Protein AF-A0A0W0Y9K9-F1 (afdb_monomer)

Structure (mmCIF, N/CA/C/O backbone):
data_AF-A0A0W0Y9K9-F1
#
_entry.id   AF-A0A0W0Y9K9-F1
#
loop_
_atom_site.group_PDB
_atom_site.id
_atom_site.type_symbol
_atom_site.label_atom_id
_atom_site.label_alt_id
_atom_site.label_comp_id
_atom_site.label_asym_id
_atom_site.label_entity_id
_atom_site.label_seq_id
_atom_site.pdbx_PDB_ins_code
_atom_site.Cartn_x
_atom_site.Cartn_y
_atom_site.Cartn_z
_atom_site.occupancy
_atom_site.B_iso_or_equiv
_atom_site.auth_seq_id
_atom_site.auth_comp_id
_atom_site.auth_asym_id
_atom_site.auth_atom_id
_atom_site.pdbx_PDB_model_num
ATOM 1 N N . MET A 1 1 ? 32.048 -87.822 27.749 1.00 38.72 1 MET A N 1
ATOM 2 C CA . MET A 1 1 ? 33.434 -87.738 27.242 1.00 38.72 1 MET A CA 1
ATOM 3 C C . MET A 1 1 ? 33.464 -86.692 26.144 1.00 38.72 1 MET A C 1
ATOM 5 O O . MET A 1 1 ? 32.576 -86.688 25.305 1.00 38.72 1 MET A O 1
ATOM 9 N N . ILE A 1 2 ? 34.397 -85.754 26.262 1.00 40.88 2 ILE A N 1
ATOM 10 C CA . ILE A 1 2 ? 34.565 -84.549 25.441 1.00 40.88 2 ILE A CA 1
ATOM 11 C C . ILE A 1 2 ? 34.912 -84.936 23.997 1.00 40.88 2 ILE A C 1
ATOM 13 O O . ILE A 1 2 ? 35.761 -85.800 23.809 1.00 40.88 2 ILE A O 1
ATOM 17 N N . ASN A 1 3 ? 34.320 -84.267 23.000 1.00 35.28 3 ASN A N 1
ATOM 18 C CA . ASN A 1 3 ? 35.108 -83.813 21.855 1.00 35.28 3 ASN A CA 1
ATOM 19 C C . ASN A 1 3 ? 34.485 -82.611 21.137 1.00 35.28 3 ASN A C 1
ATOM 21 O O . ASN A 1 3 ? 33.319 -82.588 20.750 1.00 35.28 3 ASN A O 1
ATOM 25 N N . THR A 1 4 ? 35.331 -81.600 21.033 1.00 38.94 4 THR A N 1
ATOM 26 C CA . THR A 1 4 ? 35.141 -80.232 20.571 1.00 38.94 4 THR A CA 1
ATOM 27 C C . THR A 1 4 ? 35.193 -80.192 19.042 1.00 38.94 4 THR A C 1
ATOM 29 O O . THR A 1 4 ? 36.165 -80.665 18.458 1.00 38.94 4 THR A O 1
ATOM 32 N N . PHE A 1 5 ? 34.199 -79.590 18.382 1.00 40.81 5 PHE A N 1
ATOM 33 C CA . PHE A 1 5 ? 34.286 -79.235 16.961 1.00 40.81 5 PHE A CA 1
ATOM 34 C C . PHE A 1 5 ? 34.648 -77.755 16.831 1.00 40.81 5 PHE A C 1
ATOM 36 O O . PHE A 1 5 ? 33.894 -76.876 17.243 1.00 40.81 5 PHE A O 1
ATOM 43 N N . SER A 1 6 ? 35.832 -77.492 16.280 1.00 37.97 6 SER A N 1
ATOM 44 C CA . SER A 1 6 ? 36.317 -76.154 15.947 1.00 37.97 6 SER A CA 1
ATOM 45 C C . SER A 1 6 ? 35.828 -75.793 14.541 1.00 37.97 6 SER A C 1
ATOM 47 O O . SER A 1 6 ? 36.258 -76.400 13.562 1.00 37.97 6 SER A O 1
ATOM 49 N N . PHE A 1 7 ? 34.905 -74.834 14.435 1.00 41.00 7 PHE A N 1
ATOM 50 C CA . PHE A 1 7 ? 34.504 -74.244 13.157 1.00 41.00 7 PHE A CA 1
ATOM 51 C C . PHE A 1 7 ? 35.262 -72.933 12.946 1.00 41.00 7 PHE A C 1
ATOM 53 O O . PHE A 1 7 ? 35.177 -72.001 13.743 1.00 41.00 7 PHE A O 1
ATOM 60 N N . CYS A 1 8 ? 36.027 -72.885 11.857 1.00 39.81 8 CYS A N 1
ATOM 61 C CA . CYS A 1 8 ? 36.766 -71.717 11.402 1.00 39.81 8 CYS A CA 1
ATOM 62 C C . CYS A 1 8 ? 35.794 -70.752 10.701 1.00 39.81 8 CYS A C 1
ATOM 64 O O . CYS A 1 8 ? 35.450 -70.933 9.532 1.00 39.81 8 CYS A O 1
ATOM 66 N N . THR A 1 9 ? 35.305 -69.751 11.429 1.00 44.97 9 THR A N 1
ATOM 67 C CA . THR A 1 9 ? 34.413 -68.714 10.898 1.00 44.97 9 THR A CA 1
ATOM 68 C C . THR A 1 9 ? 35.234 -67.689 10.114 1.00 44.97 9 THR A C 1
ATOM 70 O O . THR A 1 9 ? 36.018 -66.937 10.689 1.00 44.97 9 THR A O 1
ATOM 73 N N . LYS A 1 10 ? 35.072 -67.650 8.788 1.00 45.78 10 LYS A N 1
ATOM 74 C CA . LYS A 1 10 ? 35.625 -66.582 7.944 1.00 45.78 10 LYS A CA 1
ATOM 75 C C . LYS A 1 10 ? 34.778 -65.318 8.111 1.00 45.78 10 LYS A C 1
ATOM 77 O O . LYS A 1 10 ? 33.607 -65.306 7.743 1.00 45.78 10 LYS A O 1
ATOM 82 N N . SER A 1 11 ? 35.382 -64.266 8.658 1.00 40.72 11 SER A N 1
ATOM 83 C CA . SER A 1 11 ? 34.804 -62.924 8.765 1.00 40.72 11 SER A CA 1
ATOM 84 C C . SER A 1 11 ? 34.495 -62.340 7.385 1.00 40.72 11 SER A C 1
ATOM 86 O O . SER A 1 11 ? 35.396 -62.158 6.567 1.00 40.72 11 SER A O 1
ATOM 88 N N . LEU A 1 12 ? 33.225 -62.015 7.138 1.00 45.44 12 LEU A N 1
ATOM 89 C CA . LEU A 1 12 ? 32.780 -61.240 5.983 1.00 45.44 12 LEU A CA 1
ATOM 90 C C . LEU A 1 12 ? 32.771 -59.757 6.388 1.00 45.44 12 LEU A C 1
ATOM 92 O O . LEU A 1 12 ? 31.933 -59.330 7.180 1.00 45.44 12 LEU A O 1
ATOM 96 N N . VAL A 1 13 ? 33.730 -58.976 5.891 1.00 45.75 13 VAL A N 1
ATOM 97 C CA . VAL A 1 13 ? 33.765 -57.519 6.089 1.00 45.75 13 VAL A CA 1
ATOM 98 C C . VAL A 1 13 ? 32.801 -56.881 5.089 1.00 45.75 13 VAL A C 1
ATOM 100 O O . VAL A 1 13 ? 33.045 -56.898 3.885 1.00 45.75 13 VAL A O 1
ATOM 103 N N . LEU A 1 14 ? 31.690 -56.340 5.590 1.00 43.50 14 LEU A N 1
ATOM 104 C CA . LEU A 1 14 ? 30.706 -55.603 4.800 1.00 43.50 14 LEU A CA 1
ATOM 105 C C . LEU A 1 14 ? 31.165 -54.139 4.685 1.00 43.50 14 LEU A C 1
ATOM 107 O O . LEU A 1 14 ?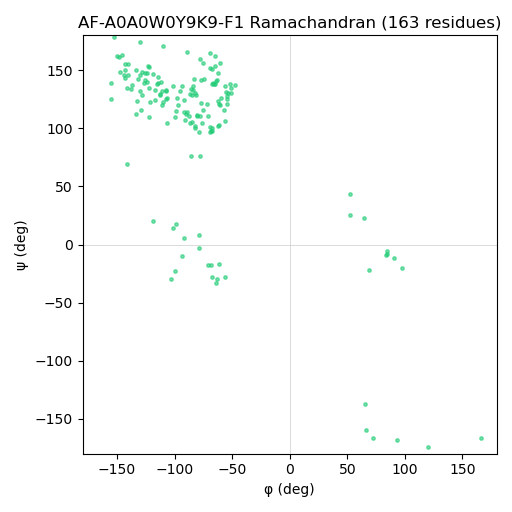 31.096 -53.381 5.649 1.00 43.50 14 LEU A O 1
ATOM 111 N N . VAL A 1 15 ? 31.667 -53.741 3.515 1.00 46.47 15 VAL A N 1
ATOM 112 C CA . VAL A 1 15 ? 32.010 -52.341 3.220 1.00 46.47 15 VAL A CA 1
ATOM 113 C C . VAL A 1 15 ? 30.729 -51.615 2.806 1.00 46.47 15 VAL A C 1
ATOM 115 O O . VAL A 1 15 ? 30.270 -51.735 1.672 1.00 46.47 15 VAL A O 1
ATOM 118 N N . THR A 1 16 ? 30.121 -50.870 3.727 1.00 54.44 16 THR A N 1
ATOM 119 C CA . THR A 1 16 ? 28.989 -49.982 3.429 1.00 54.44 16 THR A CA 1
ATOM 120 C C . THR A 1 16 ? 29.492 -48.713 2.741 1.00 54.44 16 THR A C 1
ATOM 122 O O . THR A 1 16 ? 30.058 -47.830 3.383 1.00 54.44 16 THR A O 1
ATOM 125 N N . SER A 1 17 ? 29.288 -48.624 1.427 1.00 52.91 17 SER A N 1
ATOM 126 C CA . SER A 1 17 ? 29.499 -47.400 0.651 1.00 52.91 17 SER A CA 1
ATOM 127 C C . SER A 1 17 ? 28.406 -46.381 0.996 1.00 52.91 17 SER A C 1
ATOM 129 O O . SER A 1 17 ? 27.233 -46.583 0.681 1.00 52.91 17 SER A O 1
ATOM 131 N N . VAL A 1 18 ? 28.776 -45.299 1.683 1.00 53.25 18 VAL A N 1
ATOM 132 C CA . VAL A 1 18 ? 27.890 -44.157 1.944 1.00 53.25 18 VAL A CA 1
ATOM 133 C C . VAL A 1 18 ? 27.917 -43.262 0.706 1.00 53.25 18 VAL A 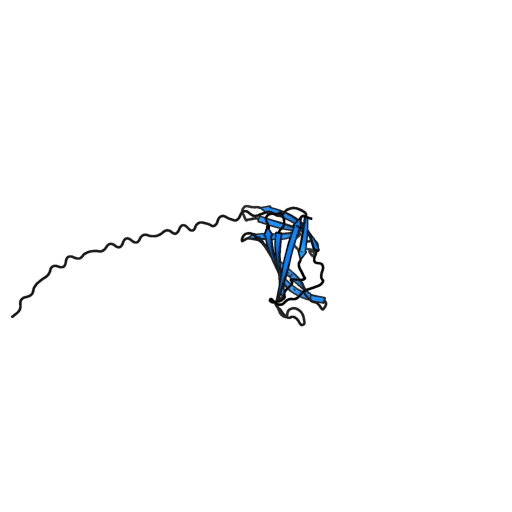C 1
ATOM 135 O O . VAL A 1 18 ? 28.869 -42.517 0.486 1.00 53.25 18 VAL A O 1
ATOM 138 N N . CYS A 1 19 ? 26.877 -43.345 -0.123 1.00 46.50 19 CYS A N 1
ATOM 139 C CA . CYS A 1 19 ? 26.661 -42.395 -1.211 1.00 46.50 19 CYS A CA 1
ATOM 140 C C . CYS A 1 19 ? 26.279 -41.038 -0.601 1.00 46.50 19 CYS A C 1
ATOM 142 O O . CYS A 1 19 ? 25.146 -40.838 -0.160 1.00 46.50 19 CYS A O 1
ATOM 144 N N . ALA A 1 20 ? 27.233 -40.110 -0.539 1.00 54.03 20 ALA A N 1
ATOM 145 C CA . ALA A 1 20 ? 26.972 -38.724 -0.181 1.00 54.03 20 ALA A CA 1
ATOM 146 C C . ALA A 1 20 ? 26.131 -38.074 -1.293 1.00 54.03 20 ALA A C 1
ATOM 148 O O . ALA A 1 20 ? 26.656 -37.653 -2.321 1.00 54.03 20 ALA A O 1
ATOM 149 N N . MET A 1 21 ? 24.811 -38.015 -1.104 1.00 55.72 21 MET A N 1
ATOM 150 C CA . MET A 1 21 ? 23.935 -37.211 -1.952 1.00 55.72 21 MET A CA 1
ATOM 151 C C . MET A 1 21 ? 24.221 -35.730 -1.683 1.00 55.72 21 MET A C 1
ATOM 153 O O . MET A 1 21 ? 23.727 -35.146 -0.721 1.00 55.72 21 MET A O 1
ATOM 157 N N . THR A 1 22 ? 25.050 -35.112 -2.523 1.00 54.44 22 THR A N 1
ATOM 158 C CA . THR A 1 22 ? 25.180 -33.655 -2.587 1.00 54.44 22 THR A CA 1
ATOM 159 C C . THR A 1 22 ? 23.885 -33.080 -3.151 1.00 54.44 22 THR A C 1
ATOM 161 O O . THR A 1 22 ? 23.671 -33.068 -4.363 1.00 54.44 22 THR A O 1
ATOM 164 N N . SER A 1 23 ? 22.995 -32.626 -2.270 1.00 54.41 23 SER A N 1
ATOM 165 C CA . SER A 1 23 ? 21.806 -31.867 -2.653 1.00 54.41 23 SER A CA 1
ATOM 166 C C . SER A 1 23 ? 22.242 -30.561 -3.315 1.00 54.41 23 SER A C 1
ATOM 168 O O . SER A 1 23 ? 22.623 -29.609 -2.635 1.00 54.41 23 SER A O 1
ATOM 170 N N . PHE A 1 24 ? 22.189 -30.495 -4.644 1.00 56.69 24 PHE A N 1
ATOM 171 C CA . PHE A 1 24 ? 22.234 -29.218 -5.344 1.00 56.69 24 PHE A CA 1
ATOM 172 C C . PHE A 1 24 ? 20.937 -28.482 -5.011 1.00 56.69 24 PHE A C 1
ATOM 174 O O . PHE A 1 24 ? 19.877 -28.788 -5.555 1.00 56.69 24 PHE A O 1
ATOM 181 N N . ALA A 1 25 ? 21.002 -27.535 -4.077 1.00 57.50 25 ALA A N 1
ATOM 182 C CA . ALA A 1 25 ? 19.936 -26.565 -3.912 1.00 57.50 25 ALA A CA 1
ATOM 183 C C . ALA A 1 25 ? 19.849 -25.773 -5.223 1.00 57.50 25 ALA A C 1
ATOM 185 O O . ALA A 1 25 ? 20.700 -24.929 -5.502 1.00 57.50 25 ALA A O 1
ATOM 186 N N . LEU A 1 26 ? 18.854 -26.083 -6.058 1.00 53.66 26 LEU A N 1
ATOM 187 C CA . LEU A 1 26 ? 18.470 -25.226 -7.172 1.00 53.66 26 LEU A CA 1
ATOM 188 C C . LEU A 1 26 ? 18.143 -23.858 -6.573 1.00 53.66 26 LEU A C 1
ATOM 190 O O . LEU A 1 26 ? 17.129 -23.696 -5.892 1.00 53.66 26 LEU A O 1
ATOM 194 N N . ALA A 1 27 ? 19.031 -22.886 -6.776 1.00 57.91 27 ALA A N 1
ATOM 195 C CA . ALA A 1 27 ? 18.741 -21.502 -6.459 1.00 57.91 27 ALA A CA 1
ATOM 196 C C . ALA A 1 27 ? 17.480 -21.119 -7.243 1.00 57.91 27 ALA A C 1
ATOM 198 O O . ALA A 1 27 ? 17.481 -21.155 -8.475 1.00 57.91 27 ALA A O 1
ATOM 199 N N . ALA A 1 28 ? 16.392 -20.811 -6.535 1.00 56.94 28 ALA A N 1
ATOM 200 C CA . ALA A 1 28 ? 15.191 -20.282 -7.159 1.00 56.94 28 ALA A CA 1
ATOM 201 C C . ALA A 1 28 ? 15.598 -19.050 -7.976 1.00 56.94 28 ALA A C 1
ATOM 203 O O . ALA A 1 28 ? 16.195 -18.119 -7.429 1.00 56.94 28 ALA A O 1
ATOM 204 N N . SER A 1 29 ? 15.338 -19.069 -9.287 1.00 57.59 29 SER A N 1
ATOM 205 C CA . SER A 1 29 ? 15.643 -17.927 -10.145 1.00 57.59 29 SER A CA 1
ATOM 206 C C . SER A 1 29 ? 14.990 -16.680 -9.544 1.00 57.59 29 SER A C 1
ATOM 208 O O . SER A 1 29 ? 13.802 -16.740 -9.204 1.00 57.59 29 SER A O 1
ATOM 210 N N . PRO A 1 30 ? 15.729 -15.565 -9.378 1.00 59.59 30 PRO A N 1
ATOM 211 C CA . PRO A 1 30 ? 15.134 -14.323 -8.918 1.00 59.59 30 PRO A CA 1
ATOM 212 C C . PRO A 1 30 ? 13.971 -13.997 -9.844 1.00 59.59 30 PRO A C 1
ATOM 214 O O . PRO A 1 30 ? 14.143 -13.967 -11.065 1.00 59.59 30 PRO A O 1
ATOM 217 N N . SER A 1 31 ? 12.779 -13.803 -9.289 1.00 69.19 31 SER A N 1
ATOM 218 C CA . SER A 1 31 ? 11.649 -13.431 -10.121 1.00 69.19 31 SER A CA 1
ATOM 219 C C . SER A 1 31 ? 11.922 -12.089 -10.768 1.00 69.19 31 SER A C 1
ATOM 221 O O . SER A 1 31 ? 12.205 -11.102 -10.084 1.00 69.19 31 SER A O 1
ATOM 223 N N . ILE A 1 32 ? 11.858 -12.072 -12.097 1.00 77.19 32 ILE A N 1
ATOM 224 C CA . ILE A 1 32 ? 12.011 -10.849 -12.872 1.00 77.19 32 ILE A CA 1
ATOM 225 C C . ILE A 1 32 ? 10.873 -9.911 -12.444 1.00 77.19 32 ILE A C 1
ATOM 227 O O . ILE A 1 32 ? 9.704 -10.299 -12.539 1.00 77.19 32 ILE A O 1
ATOM 231 N N . PRO A 1 33 ? 11.184 -8.713 -11.925 1.00 84.62 33 PRO A N 1
ATOM 232 C CA . PRO A 1 33 ? 10.161 -7.777 -11.505 1.00 84.62 33 PRO A CA 1
ATOM 233 C C . PRO A 1 33 ? 9.323 -7.329 -12.690 1.00 84.62 33 PRO A C 1
ATOM 235 O O . PRO A 1 33 ? 9.861 -7.052 -13.760 1.00 84.62 33 PRO A O 1
ATOM 238 N N . VAL A 1 34 ? 8.015 -7.189 -12.472 1.00 90.94 34 VAL A N 1
ATOM 239 C CA . VAL A 1 34 ? 7.154 -6.434 -13.385 1.00 90.94 34 VAL A CA 1
ATOM 240 C C . VAL A 1 34 ? 7.212 -4.975 -12.939 1.00 90.94 34 VAL A C 1
ATOM 242 O O . VAL A 1 34 ? 6.649 -4.643 -11.886 1.00 90.94 34 VAL A O 1
ATOM 245 N N . PRO A 1 35 ? 7.937 -4.110 -13.668 1.00 94.19 35 PRO A N 1
ATOM 246 C CA . PRO A 1 35 ? 8.112 -2.734 -13.253 1.00 94.19 35 PRO A CA 1
ATOM 247 C C . PRO A 1 35 ? 6.799 -1.958 -13.378 1.00 94.19 35 PRO A C 1
ATOM 249 O O . PRO A 1 35 ? 5.953 -2.254 -14.221 1.00 94.19 35 PRO A O 1
ATOM 252 N N . ILE A 1 36 ? 6.650 -0.941 -12.537 1.00 97.88 36 ILE A N 1
ATOM 253 C CA . ILE A 1 36 ? 5.539 0.008 -12.573 1.00 97.88 36 ILE A CA 1
ATOM 254 C C . ILE A 1 36 ? 6.061 1.394 -12.979 1.00 97.88 36 ILE A C 1
ATOM 256 O O . ILE A 1 36 ? 7.048 1.888 -12.421 1.00 97.88 36 ILE A O 1
ATOM 260 N N . TYR A 1 37 ? 5.414 2.001 -13.978 1.00 97.25 37 TYR A N 1
ATOM 261 C CA . TYR A 1 37 ? 5.758 3.312 -14.541 1.00 97.25 37 TYR A CA 1
ATOM 262 C C . TYR A 1 37 ? 4.506 4.101 -14.921 1.00 97.25 37 TYR A C 1
ATOM 264 O O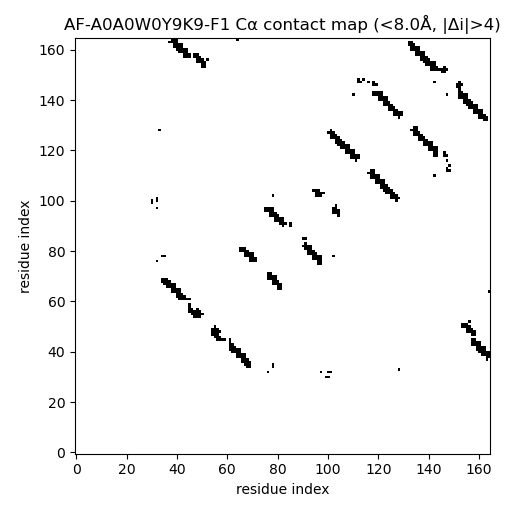 . TYR A 1 37 ? 3.560 3.524 -15.456 1.00 97.25 37 TYR A O 1
ATOM 272 N N . GLY A 1 38 ? 4.545 5.418 -14.720 1.00 97.88 38 GLY A N 1
ATOM 273 C CA . GLY A 1 38 ? 3.497 6.348 -15.138 1.00 97.88 38 GLY A CA 1
ATOM 274 C C . GLY A 1 38 ? 2.457 6.627 -14.055 1.00 97.88 38 GLY A C 1
ATOM 275 O O . GLY A 1 38 ? 2.655 6.307 -12.882 1.00 97.88 38 GLY A O 1
ATOM 276 N N . SER A 1 39 ? 1.360 7.263 -14.458 1.00 98.31 39 SER A N 1
ATOM 277 C CA . SER A 1 39 ? 0.252 7.610 -13.569 1.00 98.31 39 SER A CA 1
ATOM 278 C C . SER A 1 39 ? -0.717 6.441 -13.386 1.00 98.31 39 SER A C 1
ATOM 280 O O . SER A 1 39 ? -1.144 5.819 -14.357 1.00 98.31 39 SER A O 1
ATOM 282 N N . TYR A 1 40 ? -1.134 6.208 -12.145 1.00 98.50 40 TYR A N 1
ATOM 283 C CA . TYR A 1 40 ? -2.153 5.234 -11.769 1.00 98.50 40 TYR A CA 1
ATOM 284 C C . TYR A 1 40 ? -3.229 5.885 -10.908 1.00 98.50 40 TYR A C 1
ATOM 286 O O . TYR A 1 40 ? -2.963 6.774 -10.099 1.00 98.50 40 TYR A O 1
ATOM 294 N N . ILE A 1 41 ? -4.455 5.390 -11.030 1.00 98.31 41 ILE A N 1
ATOM 295 C CA . ILE A 1 41 ? -5.507 5.587 -10.044 1.00 98.31 41 ILE A CA 1
ATOM 296 C C . ILE A 1 41 ? -5.456 4.423 -9.059 1.00 98.31 41 ILE A C 1
ATOM 298 O O . ILE A 1 41 ? -5.753 3.276 -9.399 1.00 98.31 41 ILE A O 1
ATOM 302 N N . ARG A 1 42 ? -5.120 4.729 -7.808 1.00 98.00 42 ARG A N 1
ATOM 303 C CA . ARG A 1 42 ? -5.334 3.832 -6.680 1.00 98.00 42 ARG A CA 1
ATOM 304 C C . ARG A 1 42 ? -6.793 3.864 -6.275 1.00 98.00 42 ARG A C 1
ATOM 306 O O . ARG A 1 42 ? -7.297 4.908 -5.876 1.00 98.00 42 ARG A O 1
ATOM 313 N N . TYR A 1 43 ? -7.440 2.707 -6.302 1.00 98.06 43 TYR A N 1
ATOM 314 C CA . TYR A 1 43 ? -8.749 2.479 -5.708 1.00 98.06 43 TYR A CA 1
ATOM 315 C C . TYR A 1 43 ? -8.607 1.635 -4.437 1.00 98.06 43 TYR A C 1
ATOM 317 O O . TYR A 1 43 ? -8.373 0.433 -4.521 1.00 98.06 43 TYR A O 1
ATOM 325 N N . LEU A 1 44 ? -8.735 2.256 -3.264 1.00 97.50 44 LEU A N 1
ATOM 326 C CA . LEU A 1 44 ? -8.858 1.595 -1.963 1.00 97.50 44 LEU A CA 1
ATOM 327 C C . LEU A 1 44 ? -10.314 1.146 -1.773 1.00 97.50 44 LEU A C 1
ATOM 329 O O . LEU A 1 44 ? -11.196 1.985 -1.587 1.00 97.50 44 LEU A O 1
ATOM 333 N N . ASP A 1 45 ? -10.574 -0.160 -1.782 1.00 97.00 45 ASP A N 1
ATOM 334 C CA . ASP A 1 45 ? -11.915 -0.729 -1.611 1.00 97.00 45 ASP A CA 1
ATOM 335 C C . ASP A 1 45 ? -12.317 -0.713 -0.128 1.00 97.00 45 ASP A C 1
ATOM 337 O O . ASP A 1 45 ? -12.255 -1.711 0.593 1.00 97.00 45 ASP A O 1
ATOM 341 N N . ARG A 1 46 ? -12.687 0.476 0.354 1.00 95.44 46 ARG A N 1
ATOM 342 C CA . ARG A 1 46 ? -13.046 0.724 1.758 1.00 95.44 46 ARG A CA 1
ATOM 343 C C . ARG A 1 46 ? -14.347 0.052 2.181 1.00 95.44 46 ARG A C 1
ATOM 345 O O . ARG A 1 46 ? -14.550 -0.123 3.377 1.00 95.44 46 ARG A O 1
ATOM 352 N N . ALA A 1 47 ? -15.187 -0.361 1.233 1.00 96.00 47 ALA A N 1
ATOM 353 C CA . ALA A 1 47 ? -16.351 -1.192 1.523 1.00 96.00 47 ALA A CA 1
ATOM 354 C C . ALA A 1 47 ? -15.939 -2.597 1.998 1.00 96.00 47 ALA A C 1
ATOM 356 O O . ALA A 1 47 ? -16.651 -3.208 2.786 1.00 96.00 47 ALA A O 1
ATOM 357 N N . LYS A 1 48 ? -14.764 -3.082 1.571 1.00 97.00 48 LYS A N 1
ATOM 358 C CA . LYS A 1 48 ? -14.166 -4.353 2.009 1.00 97.00 48 LYS A CA 1
ATOM 359 C C . LYS A 1 48 ? -13.103 -4.186 3.096 1.00 97.00 48 LYS A C 1
ATOM 361 O O . LYS A 1 48 ? -12.279 -5.079 3.291 1.00 97.00 48 LYS A O 1
ATOM 366 N N . GLN A 1 49 ? -13.069 -3.040 3.774 1.00 97.56 49 GLN A N 1
ATOM 367 C CA . GLN A 1 49 ? -12.162 -2.867 4.901 1.00 97.56 49 GLN A CA 1
ATOM 368 C C . GLN A 1 49 ? -12.574 -3.792 6.054 1.00 97.56 49 GLN A C 1
ATOM 370 O O . GLN A 1 49 ? -13.754 -3.913 6.375 1.00 97.56 49 GLN A O 1
ATOM 375 N N . THR A 1 50 ? -11.580 -4.391 6.707 1.00 97.81 50 THR A N 1
ATOM 376 C CA . THR A 1 50 ? -11.757 -5.148 7.952 1.00 97.81 50 THR A CA 1
ATOM 377 C C . THR A 1 50 ? -10.881 -4.585 9.063 1.00 97.81 50 THR A C 1
ATOM 379 O O . THR A 1 50 ? -9.791 -4.087 8.768 1.00 97.81 50 THR A O 1
ATOM 382 N N . PHE A 1 51 ? -11.283 -4.766 10.318 1.00 97.12 51 PHE A N 1
ATOM 383 C CA . PHE A 1 51 ? -10.450 -4.585 11.505 1.00 97.12 51 PHE A CA 1
ATOM 384 C C . PHE A 1 51 ? -10.404 -5.894 12.298 1.00 97.12 51 PHE A C 1
ATOM 386 O O . PHE A 1 51 ? -11.440 -6.451 12.637 1.00 97.12 51 PHE A O 1
ATOM 393 N N . ASN A 1 52 ? -9.204 -6.435 12.524 1.00 97.06 52 ASN A N 1
ATOM 394 C CA . ASN A 1 52 ? -8.999 -7.750 13.156 1.00 97.06 52 ASN A CA 1
ATOM 395 C C . ASN A 1 52 ? -9.783 -8.911 12.502 1.00 97.06 52 ASN A C 1
ATOM 397 O O . ASN A 1 52 ? -10.027 -9.930 13.134 1.00 97.06 52 ASN A O 1
ATOM 401 N N . GLY A 1 53 ? -10.116 -8.784 11.212 1.00 96.75 53 GLY A N 1
ATOM 402 C CA . GLY A 1 53 ? -10.885 -9.776 10.452 1.00 96.75 53 GLY A CA 1
ATOM 403 C C . GLY A 1 53 ? -12.377 -9.459 10.342 1.00 96.75 53 GLY A C 1
ATOM 404 O O . GLY A 1 53 ? -13.001 -9.902 9.383 1.00 96.75 53 GLY A O 1
ATOM 405 N N . GLU A 1 54 ? -12.911 -8.617 11.226 1.00 97.25 54 GLU A N 1
ATOM 406 C CA . GLU A 1 54 ? -14.317 -8.214 11.205 1.00 97.25 54 GLU A CA 1
ATOM 407 C C . GLU A 1 54 ? -14.561 -7.069 10.211 1.00 97.25 54 GLU A C 1
ATOM 409 O O . GLU A 1 54 ? -13.706 -6.182 10.086 1.00 97.25 54 GLU A O 1
ATOM 414 N N . PRO A 1 55 ? -15.700 -7.041 9.492 1.00 96.94 55 PRO A N 1
ATOM 415 C CA . PRO A 1 55 ? -16.048 -5.931 8.609 1.00 96.94 55 PRO A CA 1
ATOM 416 C C . PRO A 1 55 ? -16.021 -4.579 9.335 1.00 96.94 55 PRO A C 1
ATOM 418 O O . PRO A 1 55 ? -16.663 -4.392 10.363 1.00 96.94 55 PRO A O 1
ATOM 421 N N . ASN A 1 56 ? -15.297 -3.613 8.772 1.00 94.56 56 ASN A N 1
ATOM 422 C CA . ASN A 1 56 ? -15.201 -2.243 9.281 1.00 94.56 56 ASN A CA 1
ATOM 423 C C . ASN A 1 56 ? -15.176 -1.265 8.088 1.00 94.56 56 ASN A C 1
ATOM 425 O O . ASN A 1 56 ? -14.121 -0.710 7.758 1.00 94.56 56 ASN A O 1
ATOM 429 N N . PRO A 1 57 ? -16.295 -1.114 7.357 1.00 91.12 57 PRO A N 1
ATOM 430 C CA . PRO A 1 57 ? -16.360 -0.236 6.195 1.00 91.12 57 PRO A CA 1
ATOM 431 C C . PRO A 1 57 ? -16.237 1.241 6.594 1.00 91.12 57 PRO A C 1
ATOM 433 O O . PRO A 1 57 ? -16.646 1.644 7.679 1.00 91.12 57 PRO A O 1
ATOM 436 N N . ASN A 1 58 ? -15.702 2.084 5.704 1.00 86.25 58 ASN A N 1
ATOM 437 C CA . ASN A 1 58 ? -15.604 3.530 5.951 1.00 86.25 58 ASN A CA 1
ATOM 438 C C . ASN A 1 58 ? -15.835 4.382 4.697 1.00 86.25 58 ASN A C 1
ATOM 440 O O . ASN A 1 58 ? -15.577 3.951 3.576 1.00 86.25 58 ASN A O 1
ATOM 444 N N . SER A 1 59 ? -16.268 5.627 4.909 1.00 84.69 59 SER A N 1
ATOM 445 C CA . SER A 1 59 ? -16.651 6.589 3.865 1.00 84.69 59 SER A CA 1
ATOM 446 C C . SER A 1 59 ? -15.517 7.503 3.382 1.00 84.69 59 SER A C 1
ATOM 448 O O . SER A 1 59 ? -15.759 8.422 2.599 1.00 84.69 59 SER A O 1
ATOM 450 N N . ARG A 1 60 ? -14.271 7.291 3.835 1.00 85.62 60 ARG A N 1
ATOM 451 C CA . ARG A 1 60 ? -13.127 8.103 3.382 1.00 85.62 60 ARG A CA 1
ATOM 452 C C . ARG A 1 60 ? -12.936 7.952 1.860 1.00 85.62 60 ARG A C 1
ATOM 454 O O . ARG A 1 60 ? -13.306 6.916 1.305 1.00 85.62 60 ARG A O 1
ATOM 461 N N . PRO A 1 61 ? -12.310 8.926 1.172 1.00 83.94 61 PRO A N 1
ATOM 462 C CA . PRO A 1 61 ? -12.055 8.824 -0.263 1.00 83.94 61 PRO A CA 1
ATOM 463 C C . PRO A 1 61 ? -11.365 7.510 -0.655 1.00 83.94 61 PRO A C 1
ATOM 465 O O . PRO A 1 61 ? -10.418 7.059 0.004 1.00 83.94 61 PRO A O 1
ATOM 468 N N . THR A 1 62 ? -11.862 6.890 -1.726 1.00 92.12 62 THR A N 1
ATOM 469 C CA . THR A 1 62 ? -11.394 5.593 -2.239 1.00 92.12 62 THR A CA 1
ATOM 470 C C . THR A 1 62 ? -10.444 5.736 -3.422 1.00 92.12 62 THR A C 1
ATOM 472 O O . THR A 1 62 ? -9.652 4.832 -3.644 1.00 92.12 62 THR A O 1
ATOM 475 N N . LYS A 1 63 ? -10.479 6.851 -4.164 1.00 96.12 63 LYS A N 1
ATOM 476 C CA . LYS A 1 63 ? -9.638 7.078 -5.349 1.00 96.12 63 LYS A CA 1
ATOM 477 C C . LYS A 1 63 ? -8.541 8.104 -5.082 1.00 96.12 63 LYS A C 1
ATOM 479 O O . LYS A 1 63 ? -8.828 9.173 -4.551 1.00 96.12 63 LYS A O 1
ATOM 484 N N . GLN A 1 64 ? -7.310 7.792 -5.477 1.00 94.38 64 GLN A N 1
ATOM 485 C CA . GLN A 1 64 ? -6.154 8.691 -5.399 1.00 94.38 64 GLN A CA 1
ATOM 486 C C . GLN A 1 64 ? -5.290 8.512 -6.651 1.00 94.38 64 GLN A C 1
ATOM 488 O O . GLN A 1 64 ? -5.055 7.380 -7.062 1.00 94.38 64 GLN A O 1
ATOM 493 N N . LYS A 1 65 ? -4.838 9.607 -7.272 1.00 96.12 65 LYS A N 1
ATOM 494 C CA . LYS A 1 65 ? -3.863 9.538 -8.369 1.00 96.12 65 LYS A CA 1
ATOM 495 C C . LYS A 1 65 ? -2.453 9.460 -7.784 1.00 96.12 65 LYS A C 1
ATOM 497 O O . LYS A 1 65 ? -2.128 10.242 -6.895 1.00 96.12 65 LYS A O 1
ATOM 502 N N . GLU A 1 66 ? -1.638 8.546 -8.294 1.00 96.94 66 GLU A N 1
ATOM 503 C CA . GLU A 1 66 ? -0.251 8.330 -7.880 1.00 96.94 66 GLU A CA 1
ATOM 504 C C . GLU A 1 66 ? 0.632 8.122 -9.112 1.00 96.94 66 GLU A C 1
ATOM 506 O O . GLU A 1 66 ? 0.252 7.406 -10.036 1.00 96.94 66 GLU A O 1
ATOM 511 N N . ASP A 1 67 ? 1.813 8.734 -9.118 1.00 98.12 67 ASP A N 1
ATOM 512 C CA . ASP A 1 67 ? 2.803 8.547 -10.179 1.00 98.12 67 ASP A CA 1
ATOM 513 C C . ASP A 1 67 ? 3.893 7.593 -9.703 1.00 98.12 67 ASP A C 1
ATOM 515 O O . ASP A 1 67 ? 4.374 7.710 -8.574 1.00 98.12 67 ASP A O 1
ATOM 519 N N . PHE A 1 68 ? 4.286 6.660 -10.566 1.00 98.50 68 PHE A N 1
ATOM 520 C CA . PHE A 1 68 ? 5.279 5.639 -10.267 1.00 98.50 68 PHE A CA 1
ATOM 521 C C . PHE A 1 68 ? 6.442 5.655 -11.255 1.00 98.50 68 PHE A C 1
ATOM 523 O O . PHE A 1 68 ? 6.272 5.902 -12.452 1.00 98.50 68 PHE A O 1
ATOM 530 N N . PHE A 1 69 ? 7.625 5.300 -10.762 1.00 98.19 69 PHE A N 1
ATOM 531 C CA . PHE A 1 69 ? 8.741 4.863 -11.594 1.00 98.19 69 PHE A CA 1
ATOM 532 C C . PHE A 1 69 ? 9.544 3.769 -10.892 1.00 98.19 69 PHE A C 1
ATOM 534 O O . PHE A 1 69 ? 9.692 3.782 -9.673 1.00 98.19 69 PHE A O 1
ATOM 541 N N . THR A 1 70 ? 10.082 2.826 -11.663 1.00 98.25 70 THR A N 1
ATOM 542 C CA . THR A 1 70 ? 10.888 1.714 -11.144 1.00 98.25 70 THR A CA 1
ATOM 543 C C . THR A 1 70 ? 12.365 1.887 -11.480 1.00 98.25 70 THR A C 1
ATOM 545 O O . THR A 1 70 ? 12.724 2.131 -12.634 1.00 98.25 70 THR A O 1
ATOM 548 N N . VAL A 1 71 ? 13.227 1.705 -10.479 1.00 97.06 71 VAL A N 1
ATOM 549 C CA . VAL A 1 71 ? 14.686 1.657 -10.619 1.00 97.06 71 VAL A CA 1
ATOM 550 C C . VAL A 1 71 ? 15.181 0.277 -10.204 1.00 97.06 71 VAL A C 1
ATOM 552 O O . VAL A 1 71 ? 14.952 -0.169 -9.080 1.00 97.06 71 VAL A O 1
ATOM 555 N N . CYS A 1 72 ? 15.900 -0.387 -11.105 1.00 94.94 72 CYS A N 1
ATOM 556 C CA . CYS A 1 72 ? 16.513 -1.689 -10.865 1.00 94.94 72 CYS A CA 1
ATOM 557 C C . CYS A 1 72 ? 18.036 -1.571 -10.810 1.00 94.94 72 CYS A C 1
ATOM 559 O O . CYS A 1 72 ? 18.655 -0.960 -11.679 1.00 94.94 72 CYS A O 1
ATOM 561 N N . LYS A 1 73 ? 18.638 -2.173 -9.784 1.00 93.38 73 LYS A N 1
ATOM 562 C CA . LYS A 1 73 ? 20.090 -2.300 -9.599 1.00 93.38 73 LYS A CA 1
ATOM 563 C C . LYS A 1 73 ? 20.434 -3.760 -9.301 1.00 93.38 73 LYS A C 1
ATOM 565 O O . LYS A 1 73 ? 19.546 -4.577 -9.074 1.00 93.38 73 LYS A O 1
ATOM 570 N N . ALA A 1 74 ? 21.727 -4.080 -9.219 1.00 90.69 74 ALA A N 1
ATOM 571 C CA . ALA A 1 74 ? 22.189 -5.417 -8.825 1.00 90.69 74 ALA A CA 1
ATOM 572 C C . ALA A 1 74 ? 21.637 -5.872 -7.455 1.00 90.69 74 ALA A C 1
ATOM 574 O O . ALA A 1 74 ? 21.438 -7.060 -7.234 1.00 90.69 74 ALA A O 1
ATOM 575 N N . SER A 1 75 ? 21.341 -4.929 -6.552 1.00 89.88 75 SER A N 1
ATOM 576 C CA . SER A 1 75 ? 20.753 -5.190 -5.231 1.00 89.88 75 SER A CA 1
ATOM 577 C C . SER A 1 75 ? 19.239 -5.454 -5.244 1.00 89.88 75 SER A C 1
ATOM 579 O O . SER A 1 75 ? 18.661 -5.680 -4.185 1.00 89.88 75 SER A O 1
ATOM 581 N N . GLY A 1 76 ? 18.582 -5.371 -6.404 1.00 92.81 76 GLY A N 1
ATOM 582 C CA . GLY A 1 76 ? 17.135 -5.512 -6.558 1.00 92.81 76 GLY A CA 1
ATOM 583 C C . GLY A 1 76 ? 16.468 -4.273 -7.155 1.00 92.81 76 GLY A C 1
ATOM 584 O O . GLY A 1 76 ? 17.130 -3.317 -7.569 1.00 92.81 76 GLY A O 1
ATOM 585 N N . CYS A 1 77 ? 15.137 -4.300 -7.199 1.00 96.44 77 CYS A N 1
ATOM 586 C CA . CYS A 1 77 ? 14.328 -3.235 -7.784 1.00 96.44 77 CYS A CA 1
ATOM 587 C C . CYS A 1 77 ? 13.471 -2.526 -6.742 1.00 96.44 77 CYS A C 1
ATOM 589 O O . CYS A 1 77 ? 12.947 -3.150 -5.814 1.00 96.44 77 CYS A O 1
ATOM 591 N N . VAL A 1 78 ? 13.321 -1.219 -6.938 1.00 97.81 78 VAL A N 1
ATOM 592 C CA . VAL A 1 78 ? 12.507 -0.334 -6.108 1.00 97.81 78 VAL A CA 1
ATOM 593 C C . VAL A 1 78 ? 11.575 0.460 -7.015 1.00 97.81 78 VAL A C 1
ATOM 595 O O . VAL A 1 78 ? 12.017 1.056 -7.997 1.00 97.81 78 VAL A O 1
ATOM 598 N N . ALA A 1 79 ? 10.287 0.446 -6.696 1.00 98.31 79 ALA A N 1
ATOM 599 C CA . ALA A 1 79 ? 9.297 1.334 -7.275 1.00 98.31 79 ALA A CA 1
ATOM 600 C C . ALA A 1 79 ? 9.109 2.534 -6.348 1.00 98.31 79 ALA A C 1
ATOM 602 O O . ALA A 1 79 ? 8.933 2.378 -5.142 1.00 98.31 79 ALA A O 1
ATOM 603 N N . HIS A 1 80 ? 9.133 3.726 -6.920 1.00 98.25 80 HIS A N 1
ATOM 604 C CA . HIS A 1 80 ? 9.070 4.989 -6.206 1.00 98.25 80 HIS A CA 1
ATOM 605 C C . HIS A 1 80 ? 7.779 5.712 -6.563 1.00 98.25 80 HIS A C 1
ATOM 607 O O . HIS A 1 80 ? 7.414 5.774 -7.738 1.00 98.25 80 HIS A O 1
ATOM 613 N N . THR A 1 81 ? 7.133 6.322 -5.573 1.00 97.81 81 THR A N 1
ATOM 614 C CA . THR A 1 81 ? 6.051 7.290 -5.792 1.00 97.81 81 THR A CA 1
ATOM 615 C C . THR A 1 81 ? 6.275 8.545 -4.946 1.00 97.81 81 THR A C 1
ATOM 617 O O . THR A 1 81 ? 6.792 8.428 -3.831 1.00 97.81 81 THR A O 1
ATOM 620 N N . PRO A 1 82 ? 5.975 9.764 -5.439 1.00 95.81 82 PRO A N 1
ATOM 621 C CA . PRO A 1 82 ? 6.174 10.989 -4.669 1.00 95.81 82 PRO A CA 1
ATOM 622 C C . PRO A 1 82 ? 5.463 10.963 -3.311 1.00 95.81 82 PRO A C 1
ATOM 624 O O . PRO A 1 82 ? 4.269 10.688 -3.214 1.00 95.81 82 PRO A O 1
ATOM 627 N N . ASN A 1 83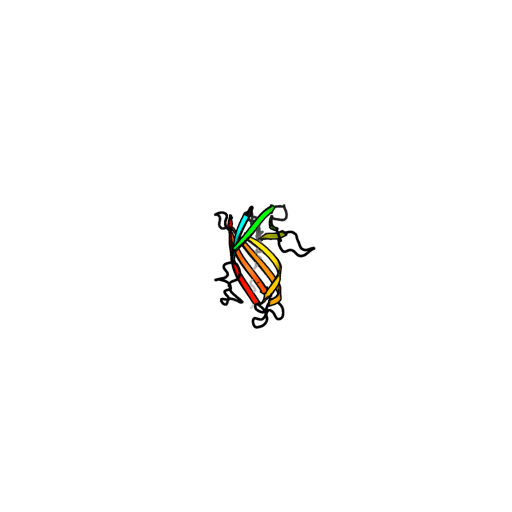 ? 6.184 11.324 -2.252 1.00 91.62 83 ASN A N 1
ATOM 628 C CA . ASN A 1 83 ? 5.608 11.491 -0.924 1.00 91.62 83 ASN A CA 1
ATOM 629 C C . ASN A 1 83 ? 5.041 12.912 -0.775 1.00 91.62 83 ASN A C 1
ATOM 631 O O . ASN A 1 83 ? 5.650 13.783 -0.156 1.00 91.62 83 ASN A O 1
ATOM 635 N N . LEU A 1 84 ? 3.879 13.162 -1.384 1.00 87.31 84 LEU A N 1
ATOM 636 C CA . LEU A 1 84 ? 3.289 14.507 -1.511 1.00 87.31 84 LEU A CA 1
ATOM 637 C C . LEU A 1 84 ? 2.967 15.197 -0.173 1.00 87.31 84 LEU A C 1
ATOM 639 O O . LEU A 1 84 ? 2.774 16.409 -0.141 1.00 87.31 84 LEU A O 1
ATOM 643 N N . TYR A 1 85 ? 2.917 14.439 0.922 1.00 83.25 85 TYR A N 1
ATOM 644 C CA . TYR A 1 85 ? 2.595 14.936 2.262 1.00 83.25 85 TYR A CA 1
ATOM 645 C C . TYR A 1 85 ? 3.741 14.718 3.260 1.00 83.25 85 TYR A C 1
ATOM 647 O O . TYR A 1 85 ? 3.518 14.701 4.472 1.00 83.25 85 TYR A O 1
ATOM 655 N N . ALA A 1 86 ? 4.964 14.517 2.759 1.00 83.50 86 ALA A N 1
ATOM 656 C CA . ALA A 1 86 ? 6.155 14.373 3.582 1.00 83.50 86 ALA A CA 1
ATOM 657 C C . ALA A 1 86 ? 6.374 15.634 4.445 1.00 83.50 86 ALA A C 1
ATOM 659 O O . ALA A 1 86 ? 6.454 16.734 3.891 1.00 83.50 86 ALA A O 1
ATOM 660 N N . PRO A 1 87 ? 6.510 15.522 5.781 1.00 83.25 87 PRO A N 1
ATOM 661 C CA . PRO A 1 87 ? 6.985 16.645 6.583 1.00 83.25 87 PRO A CA 1
ATOM 662 C C . PRO A 1 87 ? 8.443 16.991 6.219 1.00 83.25 87 PRO A C 1
ATOM 664 O O . PRO A 1 87 ? 9.152 16.151 5.654 1.00 83.25 87 PRO A O 1
ATOM 667 N N . PRO A 1 88 ? 8.934 18.194 6.568 1.00 88.00 88 PRO A N 1
ATOM 668 C CA . PRO A 1 88 ? 10.335 18.552 6.365 1.00 88.00 88 PRO A CA 1
ATOM 669 C C . PRO A 1 88 ? 11.288 17.489 6.932 1.00 88.00 88 PRO A C 1
ATOM 671 O O . PRO A 1 88 ? 11.137 17.050 8.071 1.00 88.00 88 PRO A O 1
ATOM 674 N N . GLY A 1 89 ? 12.254 17.058 6.118 1.00 87.50 89 GLY A N 1
ATOM 675 C CA . GLY A 1 89 ? 13.227 16.022 6.480 1.00 87.50 89 GLY A CA 1
ATOM 676 C C . GLY A 1 89 ? 12.764 14.573 6.274 1.00 87.50 89 GLY A C 1
ATOM 677 O O . GLY A 1 89 ? 13.578 13.665 6.432 1.00 87.50 89 GLY A O 1
ATOM 678 N N . ALA A 1 90 ? 11.506 14.322 5.893 1.00 87.88 90 ALA A N 1
ATOM 679 C CA . ALA A 1 90 ? 11.064 12.981 5.512 1.00 87.88 90 ALA A CA 1
ATOM 680 C C . ALA A 1 90 ? 11.513 12.604 4.082 1.00 87.88 90 ALA A C 1
ATOM 682 O O . ALA A 1 90 ? 11.808 13.483 3.266 1.00 87.88 90 ALA A O 1
ATOM 683 N N . PRO A 1 91 ? 11.558 11.298 3.746 1.00 91.75 91 PRO A N 1
ATOM 684 C CA . PRO A 1 91 ? 11.905 10.845 2.404 1.00 91.75 91 PRO A CA 1
ATOM 685 C C . PRO A 1 91 ? 11.003 11.454 1.324 1.00 91.75 91 PRO A C 1
ATOM 687 O O . PRO A 1 91 ? 9.777 11.483 1.466 1.00 91.75 91 PRO A O 1
ATOM 690 N N . LYS A 1 92 ? 11.625 11.887 0.218 1.00 94.00 92 LYS A N 1
ATOM 691 C CA . LYS A 1 92 ? 10.947 12.478 -0.951 1.00 94.00 92 LYS A CA 1
ATOM 692 C C . LYS A 1 92 ? 10.002 11.498 -1.651 1.00 94.00 92 LYS A C 1
ATOM 694 O O . LYS A 1 92 ? 9.012 11.921 -2.246 1.00 94.00 92 LYS A O 1
ATOM 699 N N . TYR A 1 93 ? 10.312 10.207 -1.592 1.00 96.62 93 TYR A N 1
ATOM 700 C CA . TYR A 1 93 ? 9.535 9.143 -2.212 1.00 96.62 93 TYR A CA 1
ATOM 701 C C . TYR A 1 93 ? 9.085 8.129 -1.165 1.00 96.62 93 TYR A C 1
ATOM 703 O O . TYR A 1 93 ? 9.719 7.957 -0.123 1.00 96.62 93 TYR A O 1
ATOM 711 N N . ILE A 1 94 ? 7.967 7.480 -1.462 1.00 96.19 94 ILE A N 1
ATOM 712 C CA . ILE A 1 94 ? 7.556 6.233 -0.837 1.00 96.19 94 ILE A CA 1
ATOM 713 C C . ILE A 1 94 ? 8.103 5.113 -1.720 1.00 96.19 94 ILE A C 1
ATOM 715 O O . ILE A 1 94 ? 7.816 5.073 -2.920 1.00 96.19 94 ILE A O 1
ATOM 719 N N . ASP A 1 95 ? 8.871 4.218 -1.107 1.00 97.31 95 ASP A N 1
ATOM 720 C CA . ASP A 1 95 ? 9.600 3.161 -1.801 1.00 97.31 95 ASP A CA 1
ATOM 721 C C . ASP A 1 95 ? 8.933 1.804 -1.567 1.00 97.31 95 ASP A C 1
ATOM 723 O O . ASP A 1 95 ? 8.727 1.375 -0.429 1.00 97.31 95 ASP A O 1
ATOM 727 N N . TYR A 1 96 ? 8.627 1.108 -2.657 1.00 98.25 96 TYR A N 1
ATOM 728 C CA . TYR A 1 96 ? 8.178 -0.276 -2.647 1.00 98.25 96 TYR A CA 1
ATOM 729 C C . TYR A 1 96 ? 9.298 -1.158 -3.181 1.00 98.25 96 TYR A C 1
ATOM 731 O O . TYR A 1 96 ? 9.790 -0.956 -4.289 1.00 98.25 96 TYR A O 1
ATOM 739 N N . HIS A 1 97 ? 9.692 -2.163 -2.414 1.00 97.25 97 HIS A N 1
ATOM 740 C CA . HIS A 1 97 ? 10.746 -3.094 -2.791 1.00 97.25 97 HIS A CA 1
ATOM 741 C C . HIS A 1 97 ? 10.149 -4.326 -3.459 1.00 97.25 97 HIS A C 1
ATOM 743 O O . HIS A 1 97 ? 9.157 -4.876 -2.980 1.00 97.25 97 HIS A O 1
ATOM 749 N N . TRP A 1 98 ? 10.761 -4.789 -4.548 1.00 96.75 98 TRP A N 1
ATOM 750 C CA . TRP A 1 98 ? 10.365 -6.056 -5.153 1.00 96.75 98 TRP A CA 1
ATOM 751 C C . TRP A 1 98 ? 10.810 -7.224 -4.275 1.00 96.75 98 TRP A C 1
ATOM 753 O O . TRP A 1 98 ? 12.002 -7.399 -4.012 1.00 96.75 98 TRP A O 1
ATOM 763 N N . LYS A 1 99 ? 9.855 -8.037 -3.826 1.00 94.25 99 LYS A N 1
ATOM 764 C CA . LYS A 1 99 ? 10.106 -9.219 -3.003 1.00 94.25 99 LYS A CA 1
ATOM 765 C C . LYS A 1 99 ? 8.975 -10.223 -3.175 1.00 94.25 99 LYS A C 1
ATOM 767 O O . LYS A 1 99 ? 7.815 -9.841 -3.188 1.00 94.25 99 LYS A O 1
ATOM 772 N N . ASN A 1 100 ? 9.293 -11.516 -3.264 1.00 90.38 100 ASN A N 1
ATOM 773 C CA . ASN A 1 100 ? 8.288 -12.589 -3.317 1.00 90.38 100 ASN A CA 1
ATOM 774 C C . ASN A 1 100 ? 7.216 -12.374 -4.408 1.00 90.38 100 ASN A C 1
ATOM 776 O O . ASN A 1 100 ? 6.026 -12.554 -4.159 1.00 90.38 100 ASN A O 1
ATOM 780 N N . ASN A 1 101 ? 7.645 -11.967 -5.607 1.00 92.38 101 ASN A N 1
ATOM 781 C CA . ASN A 1 101 ? 6.785 -11.725 -6.777 1.00 92.38 101 ASN A CA 1
ATOM 782 C C . ASN A 1 101 ? 5.778 -10.579 -6.606 1.00 92.38 101 ASN A C 1
ATOM 784 O O . ASN A 1 101 ? 4.756 -10.547 -7.288 1.00 92.38 101 ASN A O 1
ATOM 788 N N . ARG A 1 102 ? 6.050 -9.641 -5.697 1.00 96.50 102 ARG A N 1
ATOM 789 C CA . ARG A 1 102 ? 5.202 -8.480 -5.442 1.00 96.50 102 ARG A CA 1
ATOM 790 C C . ARG A 1 102 ? 6.034 -7.280 -5.009 1.00 96.50 102 ARG A C 1
ATOM 792 O O . ARG A 1 102 ? 7.171 -7.405 -4.561 1.00 96.50 102 ARG A O 1
ATOM 799 N N . TRP A 1 103 ? 5.446 -6.106 -5.128 1.00 98.19 103 TRP A N 1
ATOM 800 C CA . TRP A 1 103 ? 5.970 -4.881 -4.546 1.00 98.19 103 TRP A CA 1
ATOM 801 C C . TRP A 1 103 ? 5.544 -4.812 -3.082 1.00 98.19 103 TRP A C 1
ATOM 803 O O . TRP A 1 103 ? 4.367 -5.022 -2.808 1.00 98.19 103 TRP A O 1
ATOM 813 N N . GLU A 1 104 ? 6.463 -4.547 -2.152 1.00 98.12 104 GLU A N 1
ATOM 814 C CA . GLU A 1 104 ? 6.197 -4.465 -0.708 1.00 98.12 104 GLU A CA 1
ATOM 815 C C . GLU A 1 104 ? 6.691 -3.138 -0.113 1.00 98.12 104 GLU A C 1
ATOM 817 O O . GLU A 1 104 ? 7.797 -2.688 -0.403 1.00 98.12 104 GLU A O 1
ATOM 822 N N . LEU A 1 105 ? 5.900 -2.549 0.782 1.00 97.44 105 LEU A N 1
ATOM 823 C CA . LEU A 1 105 ? 6.248 -1.375 1.587 1.00 97.44 105 LEU A CA 1
ATOM 824 C C . LEU A 1 105 ? 6.044 -1.696 3.069 1.00 97.44 105 LEU A C 1
ATOM 826 O O . LEU A 1 105 ? 5.046 -2.312 3.451 1.00 97.44 105 LEU A O 1
ATOM 830 N N . LYS A 1 106 ? 6.949 -1.195 3.913 1.00 96.31 106 LYS A N 1
ATOM 831 C CA . LYS A 1 106 ? 6.755 -1.075 5.361 1.00 96.31 106 LYS A CA 1
ATOM 832 C C . LYS A 1 106 ? 7.179 0.321 5.802 1.00 96.31 106 LYS A C 1
ATOM 834 O O . LYS A 1 106 ? 8.326 0.699 5.591 1.00 96.31 106 LYS A O 1
ATOM 839 N N . ALA A 1 107 ? 6.284 1.064 6.442 1.00 93.12 107 ALA A N 1
ATOM 840 C CA . ALA A 1 107 ? 6.560 2.421 6.899 1.00 93.12 107 ALA A CA 1
ATOM 841 C C . ALA A 1 107 ? 5.896 2.723 8.243 1.00 93.12 107 ALA A C 1
ATOM 843 O O . ALA A 1 107 ? 4.820 2.212 8.557 1.00 93.12 107 ALA A O 1
ATOM 844 N N . SER A 1 108 ? 6.517 3.605 9.021 1.00 91.50 108 SER A N 1
ATOM 845 C CA . SER A 1 108 ? 5.854 4.237 10.162 1.00 91.50 108 SER A CA 1
ATOM 846 C C . SER A 1 108 ? 4.744 5.161 9.662 1.00 91.50 108 SER A C 1
ATOM 848 O O . SER A 1 108 ? 4.925 5.896 8.692 1.00 91.50 108 SER A O 1
ATOM 850 N N . HIS A 1 109 ? 3.595 5.140 10.330 1.00 87.94 109 HIS A N 1
ATOM 851 C CA . HIS A 1 109 ? 2.417 5.911 9.950 1.00 87.94 109 HIS A CA 1
ATOM 852 C C . HIS A 1 109 ? 1.717 6.479 11.190 1.00 87.94 109 HIS A C 1
ATOM 854 O O . HIS A 1 109 ? 1.688 5.851 12.250 1.00 87.94 109 HIS A O 1
ATOM 860 N N . LEU A 1 110 ? 1.127 7.668 11.063 1.00 90.44 110 LEU A N 1
ATOM 861 C CA . LEU A 1 110 ? 0.213 8.213 12.066 1.00 90.44 110 LEU A CA 1
ATOM 862 C C . LEU A 1 110 ? -1.219 7.981 11.596 1.00 90.44 110 LEU A C 1
ATOM 864 O O . LEU A 1 110 ? -1.666 8.608 10.636 1.00 90.44 110 LEU A O 1
ATOM 868 N N . PHE A 1 111 ? -1.922 7.084 12.279 1.00 91.81 111 PHE A N 1
ATOM 869 C CA . PHE A 1 111 ? -3.305 6.763 11.966 1.00 91.81 111 PHE A CA 1
ATOM 870 C C . PHE A 1 111 ? -4.248 7.742 12.665 1.00 91.81 111 PHE A C 1
ATOM 872 O O . PHE A 1 111 ? -4.096 8.011 13.856 1.00 91.81 111 PHE A O 1
ATOM 879 N N . ASN A 1 112 ? -5.229 8.262 11.926 1.00 91.69 112 ASN A N 1
ATOM 880 C CA . ASN A 1 112 ? -6.274 9.126 12.472 1.00 91.69 112 ASN A CA 1
ATOM 881 C C . ASN A 1 112 ? -7.459 8.266 12.937 1.00 91.69 112 ASN A C 1
ATOM 883 O O . ASN A 1 112 ? -8.157 7.684 12.094 1.00 91.69 112 ASN A O 1
ATOM 887 N N . CYS A 1 113 ? -7.692 8.224 14.247 1.00 90.88 113 CYS A N 1
ATOM 888 C CA . CYS A 1 113 ? -8.850 7.585 14.870 1.00 90.88 113 CYS A CA 1
ATOM 889 C C . CYS A 1 113 ? -10.145 8.362 14.576 1.00 90.88 113 CYS A C 1
ATOM 891 O 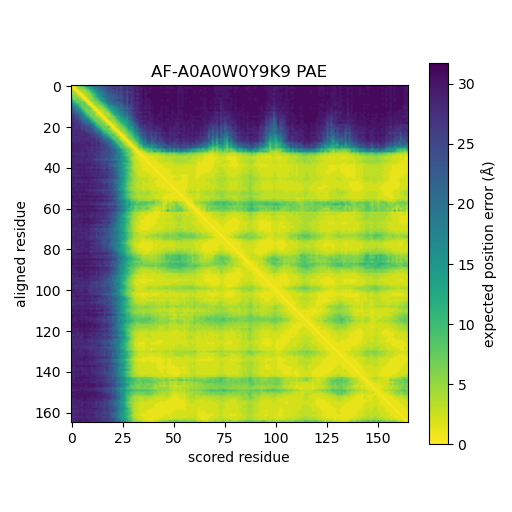O . CYS A 1 113 ? -10.111 9.521 14.155 1.00 90.88 113 CYS A O 1
ATOM 893 N N . ASN A 1 114 ? -11.301 7.738 14.820 1.00 87.25 114 ASN A N 1
ATOM 894 C CA . ASN A 1 114 ? -12.612 8.334 14.522 1.00 87.25 114 ASN A CA 1
ATOM 895 C C . ASN A 1 114 ? -12.903 9.600 15.337 1.00 87.25 114 ASN A C 1
ATOM 897 O O . ASN A 1 114 ? -13.496 10.539 14.816 1.00 87.25 114 ASN A O 1
ATOM 901 N N . ASN A 1 115 ? -12.413 9.669 16.575 1.00 88.94 115 ASN A N 1
ATOM 902 C CA . ASN A 1 115 ? -12.523 10.858 17.421 1.00 88.94 115 ASN A CA 1
ATOM 903 C C . ASN A 1 115 ? -11.494 11.962 17.085 1.00 88.94 115 ASN A C 1
ATOM 905 O O . ASN A 1 115 ? -11.346 12.917 17.841 1.00 88.94 115 ASN A O 1
ATOM 909 N N . GLY A 1 116 ? -10.735 11.816 15.993 1.00 89.38 116 GLY A N 1
ATOM 910 C CA . GLY A 1 116 ? -9.737 12.786 15.536 1.00 89.38 116 GLY A CA 1
ATOM 911 C C . GLY A 1 116 ? -8.358 12.665 16.191 1.00 89.38 116 GLY A C 1
ATOM 912 O O . GLY A 1 116 ? -7.412 13.305 15.727 1.00 89.38 116 GLY A O 1
ATOM 913 N N . SER A 1 117 ? -8.201 11.829 17.222 1.00 92.12 117 SER A N 1
ATOM 914 C CA . SER A 1 117 ? -6.886 11.555 17.810 1.00 92.12 117 SER A CA 1
ATOM 915 C C . SER A 1 117 ? -5.959 10.836 16.819 1.00 92.12 117 SER A C 1
ATOM 917 O O . SER A 1 117 ? -6.409 10.151 15.896 1.00 92.12 117 SER A O 1
ATOM 919 N N . LYS A 1 118 ? -4.644 11.010 16.995 1.00 92.94 118 LYS A N 1
ATOM 920 C CA . LYS A 1 118 ? -3.622 10.362 16.164 1.00 92.94 118 LYS A CA 1
ATOM 921 C C . LYS A 1 118 ? -2.842 9.352 16.982 1.00 92.94 118 LYS A C 1
ATOM 923 O O . LYS A 1 118 ? -2.291 9.700 18.024 1.00 92.94 118 LYS A O 1
ATOM 928 N N . VAL A 1 119 ? -2.735 8.133 16.471 1.00 94.75 119 VAL A N 1
ATOM 929 C CA . VAL A 1 119 ? -1.983 7.050 17.113 1.00 94.75 119 VAL A CA 1
ATOM 930 C C . VAL A 1 119 ? -0.850 6.572 16.216 1.00 94.75 119 VAL A C 1
ATOM 932 O O . VAL A 1 119 ? -0.944 6.596 14.985 1.00 94.75 119 VAL A O 1
ATOM 935 N N . LYS A 1 120 ? 0.253 6.149 16.839 1.00 94.12 120 LYS A N 1
ATOM 936 C CA . LYS A 1 120 ? 1.361 5.519 16.118 1.00 94.12 120 LYS A CA 1
ATOM 937 C C . LYS A 1 120 ? 0.898 4.183 15.547 1.00 94.12 120 LYS A C 1
ATOM 939 O O . LYS A 1 120 ? 0.196 3.415 16.201 1.00 94.12 120 LYS A O 1
ATOM 944 N N . SER A 1 121 ? 1.310 3.918 14.318 1.00 96.38 121 SER A N 1
ATOM 945 C CA . SER A 1 121 ? 0.959 2.707 13.593 1.00 96.38 121 SER A CA 1
ATOM 946 C C . SER A 1 121 ? 2.070 2.319 12.625 1.00 96.38 121 SER A C 1
ATOM 948 O O . SER A 1 121 ? 2.914 3.140 12.258 1.00 96.38 121 SER A O 1
ATOM 950 N N . THR A 1 122 ? 2.049 1.066 12.186 1.00 97.31 122 THR A N 1
ATOM 951 C CA . THR A 1 122 ? 2.891 0.595 11.088 1.00 97.31 122 THR A CA 1
ATOM 952 C C . THR A 1 122 ? 2.017 0.300 9.876 1.00 97.31 122 THR A C 1
ATOM 954 O O . THR A 1 122 ? 1.094 -0.513 9.948 1.00 97.31 122 THR A O 1
ATOM 957 N N . LEU A 1 123 ? 2.322 0.951 8.758 1.00 96.50 123 LEU A N 1
ATOM 958 C CA . LEU A 1 123 ? 1.736 0.687 7.454 1.00 96.50 123 LEU A CA 1
ATOM 959 C C . LEU A 1 123 ? 2.529 -0.422 6.762 1.00 96.50 123 LEU A C 1
ATOM 961 O O . LEU A 1 123 ? 3.751 -0.342 6.643 1.00 96.50 123 LEU A O 1
ATOM 965 N N . PHE A 1 124 ? 1.815 -1.424 6.270 1.00 97.81 124 PHE A N 1
ATOM 966 C CA . PHE A 1 124 ? 2.329 -2.430 5.358 1.00 97.81 124 PHE A CA 1
ATOM 967 C C . PHE A 1 124 ? 1.488 -2.406 4.095 1.00 97.81 124 PHE A C 1
ATOM 969 O O . PHE A 1 124 ? 0.260 -2.400 4.165 1.00 97.81 124 PHE A O 1
ATOM 976 N N . GLU A 1 125 ? 2.125 -2.446 2.940 1.00 97.94 125 GLU A N 1
ATOM 977 C CA . GLU A 1 125 ? 1.418 -2.640 1.682 1.00 97.94 125 GLU A CA 1
ATOM 978 C C . GLU A 1 125 ? 2.112 -3.685 0.849 1.00 97.94 125 GLU A C 1
ATOM 980 O O . GLU A 1 125 ? 3.335 -3.819 0.892 1.00 97.94 125 GLU A O 1
ATOM 985 N N . PHE A 1 126 ? 1.321 -4.381 0.046 1.00 98.31 126 PHE A N 1
ATOM 986 C CA . PHE A 1 126 ? 1.860 -5.073 -1.101 1.00 98.31 126 PHE A CA 1
ATOM 987 C C . PHE A 1 126 ? 0.935 -4.955 -2.303 1.00 98.31 126 PHE A C 1
ATOM 989 O O . PHE A 1 126 ? -0.278 -4.802 -2.139 1.00 98.31 126 PHE A O 1
ATOM 996 N N . PHE A 1 127 ? 1.497 -5.081 -3.502 1.00 98.44 127 PHE A N 1
ATOM 997 C CA . PHE A 1 127 ? 0.726 -5.222 -4.732 1.00 98.44 127 PHE A CA 1
ATOM 998 C C . PHE A 1 127 ? 1.436 -6.090 -5.771 1.00 98.44 127 PHE A C 1
ATOM 1000 O O . PHE A 1 127 ? 2.662 -6.141 -5.841 1.00 98.44 127 PHE A O 1
ATOM 1007 N N . THR A 1 128 ? 0.638 -6.793 -6.568 1.00 97.69 128 THR A N 1
ATOM 1008 C CA . THR A 1 128 ? 1.075 -7.789 -7.554 1.00 97.69 128 THR A CA 1
ATOM 1009 C C . THR A 1 128 ? 0.520 -7.405 -8.927 1.00 97.69 128 THR A C 1
ATOM 1011 O O . THR A 1 128 ? -0.622 -6.938 -8.991 1.00 97.69 128 THR A O 1
ATOM 1014 N N . PRO A 1 129 ? 1.296 -7.553 -10.014 1.00 97.00 129 PRO A N 1
ATOM 1015 C CA . PRO A 1 129 ? 0.813 -7.308 -11.373 1.00 97.00 129 PRO A CA 1
ATOM 1016 C C . PRO A 1 129 ? -0.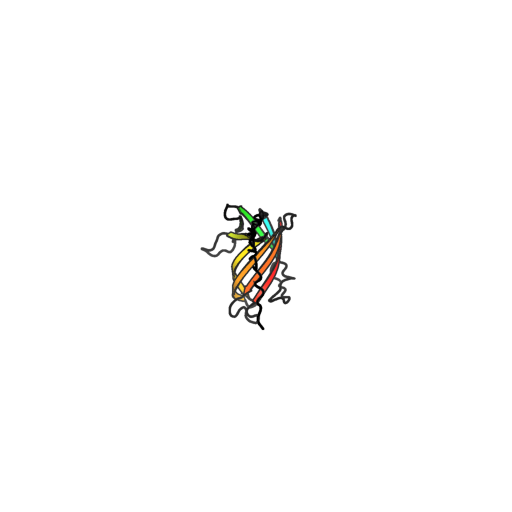305 -8.285 -11.756 1.00 97.00 129 PRO A C 1
ATOM 1018 O O . PRO A 1 129 ? -0.225 -9.471 -11.446 1.00 97.00 129 PRO A O 1
ATOM 1021 N N . ASN A 1 130 ? -1.314 -7.797 -12.477 1.00 96.25 130 ASN A N 1
ATOM 1022 C CA . ASN A 1 130 ? -2.402 -8.622 -13.014 1.00 96.25 130 ASN A CA 1
ATOM 1023 C C . ASN A 1 130 ? -2.140 -9.098 -14.461 1.00 96.25 130 ASN A C 1
ATOM 1025 O O . ASN A 1 130 ? -2.870 -9.943 -14.967 1.00 96.25 130 ASN A O 1
ATOM 1029 N N . GLY A 1 131 ? -1.109 -8.567 -15.130 1.00 93.50 131 GLY A N 1
ATOM 1030 C CA . GLY A 1 131 ? -0.747 -8.898 -16.519 1.00 93.50 131 GLY A CA 1
ATOM 1031 C C . GLY A 1 131 ? -1.397 -8.007 -17.587 1.00 93.50 131 GLY A C 1
ATOM 1032 O O . GLY A 1 131 ? -0.945 -8.000 -18.725 1.00 93.50 131 GLY A O 1
ATOM 1033 N N . ASP A 1 132 ? -2.388 -7.198 -17.213 1.00 94.31 132 ASP A N 1
ATOM 1034 C CA . ASP A 1 132 ? -3.094 -6.2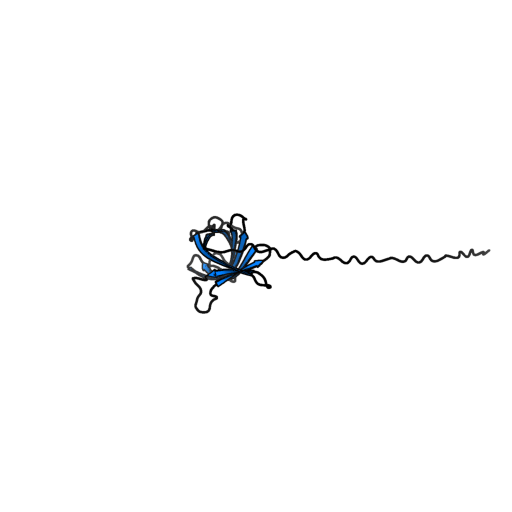30 -18.071 1.00 94.31 132 ASP A CA 1
ATOM 1035 C C . ASP A 1 132 ? -2.614 -4.777 -17.864 1.00 94.31 132 ASP A C 1
ATOM 1037 O O . ASP A 1 132 ? -3.275 -3.820 -18.261 1.00 94.31 132 ASP A O 1
ATOM 1041 N N . GLY A 1 133 ? -1.474 -4.604 -17.188 1.00 94.19 133 GLY A N 1
ATOM 1042 C CA . GLY A 1 133 ? -0.949 -3.304 -16.765 1.00 94.19 133 GLY A CA 1
ATOM 1043 C C . GLY A 1 133 ? -1.542 -2.780 -15.453 1.00 94.19 133 GLY A C 1
ATOM 1044 O O . GLY A 1 133 ? -1.016 -1.818 -14.904 1.00 94.19 133 GLY A O 1
ATOM 1045 N N . SER A 1 134 ? -2.584 -3.410 -14.904 1.00 97.56 134 SER A N 1
ATOM 1046 C CA . SER A 1 134 ? -3.094 -3.099 -13.568 1.00 97.56 134 SER A CA 1
ATOM 1047 C C . SER A 1 134 ? -2.411 -3.934 -12.480 1.00 97.56 134 SER A C 1
ATOM 1049 O O . SER A 1 134 ? -1.750 -4.945 -12.741 1.00 97.56 134 SER A O 1
ATOM 1051 N N . PHE A 1 135 ? -2.587 -3.511 -11.228 1.00 98.50 135 PHE A N 1
ATOM 1052 C CA . PHE A 1 135 ? -2.089 -4.223 -10.055 1.00 98.50 135 PHE A CA 1
ATOM 1053 C C . PHE A 1 135 ? -3.197 -4.406 -9.019 1.00 98.50 135 PHE A C 1
ATOM 1055 O O . PHE A 1 135 ? -4.038 -3.525 -8.821 1.00 98.50 135 PHE A O 1
ATOM 1062 N N . SER A 1 136 ? -3.161 -5.533 -8.312 1.00 98.38 136 SER A N 1
ATOM 1063 C CA . SER A 1 136 ? -4.015 -5.806 -7.150 1.00 98.38 136 SER A CA 1
ATOM 1064 C C . SER A 1 136 ? -3.172 -5.843 -5.882 1.00 98.38 136 SER A C 1
ATOM 1066 O O . SER A 1 136 ? -2.076 -6.403 -5.880 1.00 98.38 136 SER A O 1
ATOM 1068 N N . GLY A 1 137 ? -3.673 -5.276 -4.789 1.00 98.19 137 GLY A N 1
ATOM 1069 C CA . GLY A 1 137 ? -2.914 -5.175 -3.552 1.00 98.19 137 GLY A CA 1
ATOM 1070 C C . GLY A 1 137 ? -3.754 -5.137 -2.288 1.00 98.19 137 GLY A C 1
ATOM 1071 O O . GLY A 1 137 ? -4.986 -5.173 -2.309 1.00 98.19 137 GLY A O 1
ATOM 1072 N N . GLN A 1 138 ? -3.055 -5.067 -1.161 1.00 98.50 138 GLN A N 1
ATOM 1073 C CA . GLN A 1 138 ? -3.648 -4.887 0.156 1.00 98.50 138 GLN A CA 1
ATOM 1074 C C . GLN A 1 138 ? -2.819 -3.898 0.965 1.00 98.50 138 GLN A C 1
ATOM 1076 O O . GLN A 1 138 ? -1.596 -4.005 1.053 1.00 98.50 138 GLN A O 1
ATOM 1081 N N . ARG A 1 139 ? -3.517 -2.956 1.595 1.00 98.19 139 ARG A N 1
ATOM 1082 C CA . ARG A 1 139 ? -2.987 -2.069 2.623 1.00 98.19 139 ARG A CA 1
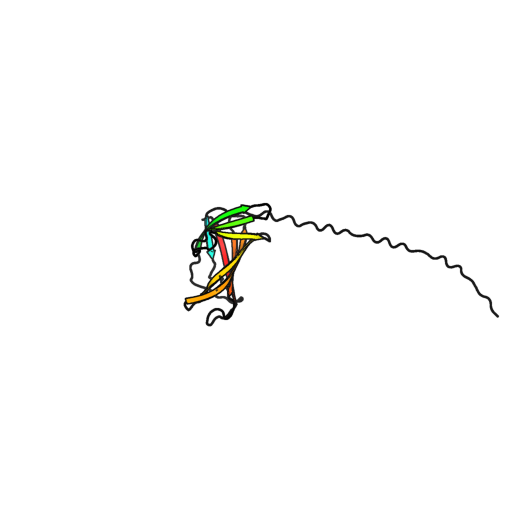ATOM 1083 C C . ARG A 1 139 ? -3.358 -2.629 3.986 1.00 98.19 139 ARG A C 1
ATOM 1085 O O . ARG A 1 139 ? -4.533 -2.866 4.247 1.00 98.19 139 ARG A O 1
ATOM 1092 N N . SER A 1 140 ? -2.371 -2.814 4.849 1.00 98.19 140 SER A N 1
ATOM 1093 C CA . SER A 1 140 ? -2.556 -3.183 6.248 1.00 98.19 140 SER A CA 1
ATOM 1094 C C . SER A 1 140 ? -2.019 -2.084 7.155 1.00 98.19 140 SER A C 1
ATOM 1096 O O . SER A 1 140 ? -0.907 -1.606 6.951 1.00 98.19 140 SER A O 1
ATOM 1098 N N . ILE A 1 141 ? -2.785 -1.687 8.166 1.00 97.56 141 ILE A N 1
ATOM 1099 C CA . ILE A 1 141 ? -2.359 -0.682 9.145 1.00 97.56 141 ILE A CA 1
ATOM 1100 C C . ILE A 1 141 ? -2.436 -1.327 10.518 1.00 97.56 141 ILE A C 1
ATOM 1102 O O . ILE A 1 141 ? -3.525 -1.611 11.014 1.00 97.56 141 ILE A O 1
ATOM 1106 N N . LYS A 1 142 ? -1.273 -1.581 11.113 1.00 98.06 142 LYS A N 1
ATOM 1107 C CA . LYS A 1 142 ? -1.156 -2.128 12.461 1.00 98.06 142 LYS A CA 1
ATOM 1108 C C . LYS A 1 142 ? -1.119 -0.984 13.465 1.00 98.06 142 LYS A C 1
ATOM 1110 O O . LYS A 1 142 ? -0.159 -0.217 13.483 1.00 98.06 142 LYS A O 1
ATOM 1115 N N . ILE A 1 143 ? -2.149 -0.896 14.290 1.00 97.00 143 ILE A N 1
ATOM 1116 C CA . ILE A 1 143 ? -2.247 0.019 15.421 1.00 97.00 143 ILE A CA 1
ATOM 1117 C C . ILE A 1 143 ? -1.560 -0.626 16.630 1.00 97.00 143 ILE A C 1
ATOM 1119 O O . ILE A 1 143 ? -1.839 -1.779 16.962 1.00 97.00 143 ILE A O 1
ATOM 1123 N N . GLU A 1 144 ? -0.646 0.101 17.270 1.00 90.56 144 GLU A N 1
ATOM 1124 C CA . GLU A 1 144 ? 0.157 -0.390 18.399 1.00 90.56 144 GLU A CA 1
ATOM 1125 C C . GLU A 1 144 ? -0.241 0.283 19.726 1.00 90.56 144 GLU A C 1
ATOM 1127 O O . GLU A 1 144 ? -0.996 1.257 19.753 1.00 90.56 144 GLU A O 1
ATOM 1132 N N . GLY A 1 145 ? 0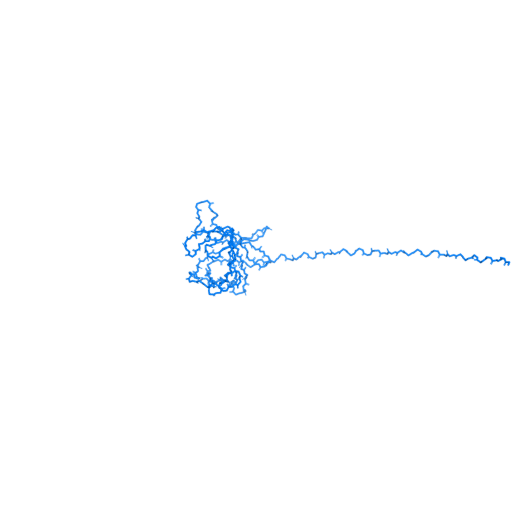.289 -0.224 20.844 1.00 91.00 145 GLY A N 1
ATOM 1133 C CA . GLY A 1 145 ? 0.046 0.334 22.178 1.00 91.00 145 GLY A CA 1
ATOM 1134 C C . GLY A 1 145 ? -1.413 0.204 22.621 1.00 91.00 145 GLY A C 1
ATOM 1135 O O . GLY A 1 145 ? -2.027 -0.841 22.429 1.00 91.00 145 GLY A O 1
ATOM 1136 N N . ALA A 1 146 ? -1.961 1.269 23.215 1.00 92.31 146 ALA A N 1
ATOM 1137 C CA . ALA A 1 146 ? -3.368 1.325 23.627 1.00 92.31 146 ALA A CA 1
ATOM 1138 C C . ALA A 1 146 ? -4.346 1.416 22.438 1.00 92.31 146 ALA A C 1
ATOM 1140 O O . ALA A 1 146 ? -5.527 1.126 22.590 1.00 92.31 146 ALA A O 1
ATOM 1141 N N . GLY A 1 147 ? -3.848 1.796 21.258 1.00 93.50 147 GLY A N 1
ATOM 1142 C CA . GLY A 1 147 ? -4.620 1.970 20.036 1.00 93.50 147 GLY A CA 1
ATOM 1143 C C . GLY A 1 147 ? -5.644 3.101 20.057 1.00 93.50 147 GLY A C 1
ATOM 1144 O O . GLY A 1 147 ? -5.490 4.073 20.798 1.00 93.50 147 GLY A O 1
ATOM 1145 N N . CYS A 1 148 ? -6.630 3.025 19.161 1.00 93.56 148 CYS A N 1
ATOM 1146 C CA . CYS A 1 148 ? -7.652 4.063 19.058 1.00 93.56 148 CYS A CA 1
ATOM 1147 C C . CYS A 1 148 ? -8.638 3.956 20.229 1.00 93.56 148 CYS A C 1
ATOM 1149 O O . CYS A 1 148 ? -8.991 2.841 20.614 1.00 93.56 148 CYS A O 1
ATOM 1151 N N . PRO A 1 149 ? -9.119 5.079 20.791 1.00 93.06 149 PRO A N 1
ATOM 1152 C CA . PRO A 1 149 ? -10.181 5.043 21.793 1.00 93.06 149 PRO A CA 1
ATOM 1153 C C . PRO A 1 149 ? -11.379 4.227 21.293 1.00 93.06 149 PRO A C 1
ATOM 1155 O O . PRO A 1 149 ? -11.723 4.325 20.118 1.00 93.06 149 PRO A O 1
ATOM 1158 N N . GLU A 1 150 ? -11.959 3.409 22.176 1.00 89.94 150 GLU A N 1
ATOM 1159 C CA . GLU A 1 150 ? -13.083 2.481 21.917 1.00 89.94 150 GLU A CA 1
ATOM 1160 C C . GLU A 1 150 ? -12.772 1.269 21.019 1.00 89.94 150 GLU A C 1
ATOM 1162 O O . GLU A 1 150 ? -13.454 0.254 21.120 1.00 89.94 150 GLU A O 1
ATOM 1167 N N . GLU A 1 151 ? -11.726 1.325 20.192 1.00 91.25 151 GLU A N 1
ATOM 1168 C CA . GLU A 1 151 ? -11.352 0.242 19.268 1.00 91.25 151 GLU A CA 1
ATOM 1169 C C . GLU A 1 151 ? -10.145 -0.582 19.756 1.00 91.25 151 GLU A C 1
ATOM 1171 O O . GLU A 1 151 ? -10.040 -1.777 19.480 1.00 91.25 151 GLU A O 1
ATOM 1176 N N . GLY A 1 152 ? -9.240 0.039 20.514 1.00 94.12 152 GLY A N 1
ATOM 1177 C CA . GLY A 1 152 ? -8.016 -0.588 20.999 1.00 94.12 152 GLY A CA 1
ATOM 1178 C C . GLY A 1 152 ? -6.957 -0.803 19.903 1.00 94.12 152 GLY A C 1
ATOM 1179 O O . GLY A 1 152 ? -7.016 -0.197 18.825 1.00 94.12 152 GLY A O 1
ATOM 1180 N N . PRO A 1 153 ? -5.918 -1.616 20.176 1.00 96.56 153 PRO A N 1
ATOM 1181 C CA . PRO A 1 153 ? -4.927 -2.007 19.178 1.00 96.56 153 PRO A CA 1
ATOM 1182 C C . PRO A 1 153 ? -5.487 -3.056 18.210 1.00 96.56 153 PRO A C 1
ATOM 1184 O O . PRO A 1 153 ? -6.383 -3.833 18.535 1.00 96.56 153 PRO A O 1
ATOM 1187 N N . GLY A 1 154 ? -4.904 -3.140 17.017 1.00 96.75 154 GLY A N 1
ATOM 1188 C CA . GLY A 1 154 ? -5.341 -4.120 16.028 1.00 96.75 154 GLY A CA 1
ATOM 1189 C C . GLY A 1 154 ? -4.803 -3.857 14.635 1.00 96.75 154 GLY A C 1
ATOM 1190 O O . GLY A 1 154 ? -3.865 -3.083 14.442 1.00 96.75 154 GLY A O 1
ATOM 1191 N N . VAL A 1 155 ? -5.378 -4.541 13.651 1.00 97.81 155 VAL A N 1
ATOM 1192 C CA . VAL A 1 155 ? -4.938 -4.467 12.259 1.00 97.81 155 VAL A CA 1
ATOM 1193 C C . VAL A 1 155 ? -6.117 -4.180 11.348 1.00 97.81 155 VAL A C 1
ATOM 1195 O O . VAL A 1 155 ? -7.002 -5.017 11.167 1.00 97.81 155 VAL A O 1
ATOM 1198 N N . TYR A 1 156 ? -6.065 -3.023 10.700 1.00 97.44 156 TYR A N 1
ATOM 1199 C CA . TYR A 1 156 ? -6.895 -2.744 9.540 1.00 97.44 156 TYR A CA 1
ATOM 1200 C C . TYR A 1 156 ? -6.335 -3.447 8.312 1.00 97.44 156 TYR A C 1
ATOM 1202 O O . TYR A 1 156 ? -5.120 -3.445 8.108 1.00 97.44 156 TYR A O 1
ATOM 1210 N N . LYS A 1 157 ? -7.210 -3.971 7.455 1.00 98.19 157 LYS A N 1
ATOM 1211 C CA . LYS A 1 157 ? -6.864 -4.450 6.111 1.00 98.19 157 LYS A CA 1
ATOM 1212 C C . LYS A 1 157 ? -7.821 -3.847 5.096 1.00 98.19 157 LYS A C 1
ATOM 1214 O O . LYS A 1 157 ? -9.028 -3.868 5.303 1.00 98.19 157 LYS A O 1
ATOM 1219 N N . ILE A 1 158 ? -7.277 -3.313 4.008 1.00 98.12 158 ILE A N 1
ATOM 1220 C CA . ILE A 1 158 ? -8.022 -2.655 2.933 1.00 98.12 158 ILE A CA 1
ATOM 1221 C C . ILE A 1 158 ? -7.492 -3.194 1.600 1.00 98.12 158 ILE A C 1
ATOM 1223 O O . ILE A 1 158 ? -6.335 -2.925 1.259 1.00 98.12 158 ILE A O 1
ATOM 1227 N N . PRO A 1 159 ? -8.287 -3.959 0.838 1.00 98.25 159 PRO A N 1
ATOM 1228 C CA . PRO A 1 159 ? -7.932 -4.323 -0.528 1.00 98.25 159 PRO A CA 1
ATOM 1229 C C . PRO A 1 159 ? -7.831 -3.077 -1.410 1.00 98.25 159 PRO A C 1
ATOM 1231 O O . PRO A 1 159 ? -8.571 -2.110 -1.220 1.00 98.25 159 PRO A O 1
ATOM 1234 N N . PHE A 1 160 ? -6.941 -3.088 -2.397 1.00 98.50 160 PHE A N 1
ATOM 1235 C CA . PHE A 1 160 ? -6.863 -2.003 -3.368 1.00 98.50 160 PHE A CA 1
ATOM 1236 C C . PHE A 1 160 ? -6.478 -2.477 -4.764 1.00 98.50 160 PHE A C 1
ATOM 1238 O O . PHE A 1 160 ? -5.963 -3.580 -4.948 1.00 98.50 160 PHE A O 1
ATOM 1245 N N . LYS A 1 161 ? -6.722 -1.614 -5.750 1.00 98.38 161 LYS A N 1
ATOM 1246 C CA . LYS A 1 161 ? -6.257 -1.770 -7.131 1.00 98.38 161 LYS A CA 1
ATOM 1247 C C . LYS A 1 161 ? -5.484 -0.534 -7.571 1.00 98.38 161 LYS A C 1
ATOM 1249 O O . LYS A 1 161 ? -5.823 0.567 -7.144 1.00 98.38 161 LYS A O 1
ATOM 1254 N N . LEU A 1 162 ? -4.485 -0.719 -8.424 1.00 98.56 162 LEU A N 1
ATOM 1255 C CA . LEU A 1 162 ? -3.862 0.346 -9.207 1.00 98.56 162 LEU A CA 1
ATOM 1256 C C . LEU A 1 162 ? -4.245 0.114 -10.663 1.00 98.56 162 LEU A C 1
ATOM 1258 O O . LEU A 1 162 ? -3.928 -0.936 -11.220 1.00 98.56 162 LEU A O 1
ATOM 1262 N N . THR A 1 163 ? -4.924 1.073 -11.274 1.00 98.31 163 THR A N 1
ATOM 1263 C CA . THR A 1 163 ? -5.248 1.048 -12.705 1.00 98.31 163 THR A CA 1
ATOM 1264 C C . THR A 1 163 ? -4.527 2.198 -13.389 1.00 98.31 163 THR A C 1
ATOM 1266 O O . THR A 1 163 ? -4.528 3.283 -12.805 1.00 98.31 163 THR A O 1
ATOM 1269 N N . PRO A 1 164 ? -3.933 2.015 -14.580 1.00 97.88 164 PRO A N 1
ATOM 1270 C CA . PRO A 1 164 ? -3.400 3.134 -15.354 1.00 97.88 164 PRO A CA 1
ATOM 1271 C C . PRO A 1 164 ? -4.419 4.283 -15.441 1.00 97.88 164 PRO A C 1
ATOM 1273 O O . PRO A 1 164 ? -5.622 4.025 -15.551 1.00 97.88 164 PRO A O 1
ATOM 1276 N N . ALA A 1 165 ? -3.943 5.518 -15.268 1.00 93.81 165 ALA A N 1
ATOM 1277 C CA . ALA A 1 165 ? -4.777 6.722 -15.215 1.00 93.81 165 ALA A CA 1
ATOM 1278 C C . ALA A 1 165 ? -5.109 7.291 -16.598 1.00 93.81 165 ALA A C 1
ATOM 1280 O O . ALA A 1 165 ? -4.282 7.122 -17.521 1.00 93.81 165 ALA A O 1
#

Solvent-accessible surface area (backbone atoms only — not comparable to full-atom values): 9857 Å² total; per-residue (Å²): 135,92,83,86,84,86,78,88,80,80,84,82,84,81,82,82,81,79,79,79,80,78,77,77,78,75,73,76,74,78,72,80,79,84,77,51,71,50,53,23,35,35,39,45,41,33,79,65,13,20,45,76,80,42,85,48,59,55,88,68,89,37,73,46,82,47,51,35,40,56,52,76,53,98,94,48,38,37,37,36,27,72,35,90,81,50,57,95,91,50,62,69,49,47,64,24,39,63,51,94,81,25,35,36,33,77,43,84,38,77,44,73,36,96,90,66,51,74,38,63,26,41,37,36,37,39,37,29,78,70,83,81,79,29,30,46,32,40,42,32,42,35,36,46,81,76,36,38,87,99,68,39,47,45,37,39,40,30,41,31,36,37,36,72,103

Mean predicted aligned error: 10.49 Å

Nearest PDB structures (foldseek):
  5xlm-assembly1_A  TM=7.982E-01  e=8.745E-08  Mycobacterium tuberculosis H37Rv
  5xlm-assembly2_B  TM=8.000E-01  e=3.744E-07  Mycobacterium tuberculosis H37Rv
  7q5c-assembly1_XXX  TM=4.008E-01  e=9.996E+00  Escherichia coli K-12
  7tt0-assembly1_A  TM=2.140E-01  e=3.855E+00  Escherichia coli

Foldseek 3Di:
DDDDDDDDDDDDDDDDDDDPPPPPPPDDPPPDAPWAFAKWKKFWQQQQKDWQNHGDHDDPDGIDIWGWGKDADPVAIKIWTAPPPDDPPGDRTQIFTDDPQKTKGWDWDWDQAPVRDTATWIWIKIWHDPVPSKIKIKIKIFGDDQGHPPRGTTIMIIIMMIDHD

pLDDT: mean 85.99, std 18.51, range [35.28, 98.56]

Sequence (165 aa):
MINTFSFCTKSLVLVTSVCAMTSFALAASPSIPVPIYGSYIRYLDRAKQTFNGEPNPNSRPTKQKEDFFTVCKASGCVAHTPNLYAPPGAPKYIDYHWKNNRWELKASHLFNCNNGSKVKSTLFEFFTPNGDGSFSGQRSIKIEGAGCPEEGPGVYKIPFKLTPA

Organism: NCBI:txid45074

Secondary structure (DSSP, 8-state):
---------------------------PPPPPP----EEEEEEE-GGG-EETTEE----S--EEEEEEEEEEETTEEEEEEE-TTPPTTS-SEEEEEEETTEEEEEEEEEEE-TTS-EEEEEEEEEEEE-SSS-EEEEEEEEEEEEEETTTEEEEEEEEEEEEE-

Radius of gyration: 29.14 Å; Cα contacts (8 Å, |Δi|>4): 315; chains: 1; bounding box: 53×106×45 Å